Protein AF-A0A484D3X7-F1 (afdb_monomer)

Mean predicted aligned error: 14.54 Å

pLDDT: mean 70.45, std 20.79, range [29.48, 90.88]

InterPro domains:
  IPR001931 Small ribosomal subunit protein eS21 [PF01249] (37-115)
  IPR001931 Small ribosomal subunit protein eS21 [PTHR10442] (37-118)
  IPR018279 Small ribosomal subunit protein eS21, conserved site [PS00996] (47-55)
  IPR038579 Small ribosomal subunit protein eS21 superfamily [G3DSA:3.30.1230.20] (37-119)

Secondary structure (DSSP, 8-state):
--------------------TT-SSSTT--TT-----B-TT--B--S--PPBPTTT--B--TT-TT-EEEEEEEE-TTT--EEEEEEEEEE-HHHHHHTTHHHHHHHHHHHTTSS-TT-

Nearest PDB structures (foldseek):
  8btk-assembly1_Au  TM=9.862E-01  e=5.704E-14  Oryctolagus cuniculus
  6zoj-assembly1_V  TM=9.893E-01  e=1.314E-13  Homo sapiens
  8g5y-assembly1_SV  TM=9.841E-01  e=7.374E-14  Homo sapiens
  8q87-assembly1_Au  TM=9.868E-01  e=1.699E-13  Gallus gallus
  6w2s-assembly1_W  TM=9.850E-01  e=2.060E-13  Oryctolagus cuniculus

Organism: Perca flavescens (NCBI:txid8167)

Solvent-accessible surface area (backbone atoms only — not comparable to full-atom values): 8219 Å² total; per-residue (Å²): 137,87,87,83,78,90,76,84,88,84,78,92,79,91,79,91,82,92,81,75,99,81,76,90,79,76,87,77,70,66,98,78,71,78,87,70,61,58,50,101,85,68,48,79,76,65,94,69,85,71,56,55,15,72,74,76,65,45,75,48,56,98,82,48,81,64,38,48,76,47,73,47,74,42,58,40,92,86,77,67,42,78,66,88,46,64,52,76,44,35,45,42,32,69,44,55,74,72,62,52,45,58,62,42,49,53,53,50,34,46,78,68,61,76,42,75,87,86,114

Foldseek 3Di:
DDDDDDDDDDDDDDDDDDDDPDDPPPPDDPPDDDPFDADPVRDGPDPDDFDAAPQPRDGADPPQPLKDKDWAFDADPPPRDTPPDTDIGIHTNVCVVVVVPVVSVVVVCVVVVVDPPPD

Structure (mmCIF, N/CA/C/O backbone):
data_AF-A0A484D3X7-F1
#
_entry.id   AF-A0A484D3X7-F1
#
loop_
_atom_site.group_PDB
_atom_site.id
_atom_site.type_symbol
_atom_site.label_atom_id
_atom_site.label_alt_id
_atom_site.label_comp_id
_atom_site.label_asym_id
_atom_site.label_entity_id
_atom_site.label_seq_id
_atom_site.pdbx_PDB_ins_code
_atom_site.Cartn_x
_atom_site.Cartn_y
_atom_site.Cartn_z
_atom_site.occupancy
_atom_site.B_iso_or_equiv
_atom_site.auth_seq_id
_atom_site.auth_comp_id
_atom_site.auth_asym_id
_atom_site.auth_atom_id
_atom_site.pdbx_PDB_model_num
ATOM 1 N N . MET A 1 1 ? 18.517 13.540 21.561 1.00 34.97 1 MET A N 1
ATOM 2 C CA . MET A 1 1 ? 19.070 12.636 20.533 1.00 34.97 1 MET A CA 1
ATOM 3 C C . MET A 1 1 ? 17.996 11.575 20.368 1.00 34.97 1 MET A C 1
ATOM 5 O O . MET A 1 1 ? 17.868 10.761 21.259 1.00 34.97 1 MET A O 1
ATOM 9 N N . VAL A 1 2 ? 17.026 11.660 19.463 1.00 29.48 2 VAL A N 1
ATOM 10 C CA . VAL A 1 2 ? 16.920 12.231 18.108 1.00 29.48 2 VAL A CA 1
ATOM 11 C C . VAL A 1 2 ? 16.026 13.485 18.101 1.00 29.48 2 VAL A C 1
ATOM 13 O O . VAL A 1 2 ? 15.133 13.615 18.930 1.00 29.48 2 VAL A O 1
ATOM 16 N N . LYS A 1 3 ? 16.348 14.468 17.254 1.00 32.34 3 LYS A N 1
ATOM 17 C CA . LYS A 1 3 ? 15.712 15.794 17.191 1.00 32.34 3 LYS A CA 1
ATOM 18 C C . LYS A 1 3 ? 15.568 16.168 15.715 1.00 32.34 3 LYS A C 1
ATOM 20 O O . LYS A 1 3 ? 16.476 16.779 15.161 1.00 32.34 3 LYS A O 1
ATOM 25 N N . GLU A 1 4 ? 14.457 15.804 15.095 1.00 33.03 4 GLU A N 1
ATOM 26 C CA . GLU A 1 4 ? 14.119 16.163 13.708 1.00 33.03 4 GLU A CA 1
ATOM 27 C C . GLU A 1 4 ? 12.681 16.692 13.723 1.00 33.03 4 GLU A C 1
ATOM 29 O O . GLU A 1 4 ? 11.736 15.919 13.752 1.00 33.03 4 GLU A O 1
ATOM 34 N N . ARG A 1 5 ? 12.465 17.953 14.118 1.00 31.41 5 ARG A N 1
ATOM 35 C CA . ARG A 1 5 ? 12.526 19.184 13.304 1.00 31.41 5 ARG A CA 1
ATOM 36 C C . ARG A 1 5 ? 11.570 19.148 12.112 1.00 31.41 5 ARG A C 1
ATOM 38 O O . ARG A 1 5 ? 11.958 18.820 10.997 1.00 31.41 5 ARG A O 1
ATOM 45 N N . ASP A 1 6 ? 10.351 19.602 12.393 1.00 35.16 6 ASP A N 1
ATOM 46 C CA . ASP A 1 6 ? 9.475 20.284 11.448 1.00 35.16 6 ASP A CA 1
ATOM 47 C C . ASP A 1 6 ? 10.267 21.317 10.633 1.00 35.16 6 ASP A C 1
ATOM 49 O O . ASP A 1 6 ? 10.852 22.235 11.207 1.00 35.16 6 ASP A O 1
ATOM 53 N N . ILE A 1 7 ? 10.271 21.193 9.306 1.00 37.38 7 ILE A N 1
ATOM 54 C CA . ILE A 1 7 ? 10.498 22.314 8.386 1.00 37.38 7 ILE A CA 1
ATOM 55 C C . ILE A 1 7 ? 9.575 22.115 7.181 1.00 37.38 7 ILE A C 1
ATOM 57 O O . ILE A 1 7 ? 9.830 21.319 6.279 1.00 37.38 7 ILE A O 1
ATOM 61 N N . SER A 1 8 ? 8.490 22.880 7.173 1.00 36.66 8 SER A N 1
ATOM 62 C CA . SER A 1 8 ? 7.760 23.258 5.965 1.00 36.66 8 SER A CA 1
ATOM 63 C C . SER A 1 8 ? 8.588 24.311 5.216 1.00 36.66 8 SER A C 1
ATOM 65 O O . SER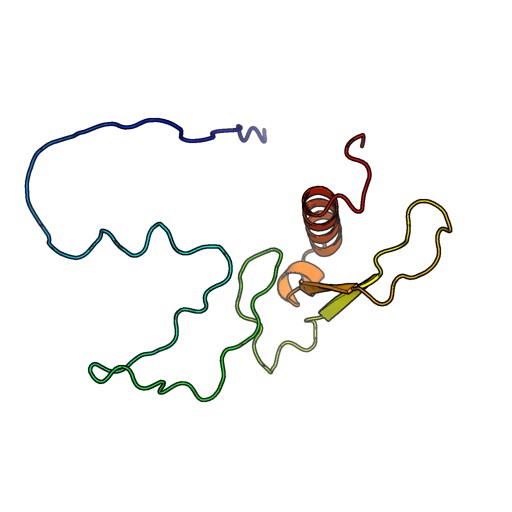 A 1 8 ? 8.954 25.307 5.843 1.00 36.66 8 SER A O 1
ATOM 67 N N . PRO A 1 9 ? 8.868 24.194 3.906 1.00 39.56 9 PRO A N 1
ATOM 68 C CA . PRO A 1 9 ? 9.484 25.287 3.168 1.00 39.56 9 PRO A CA 1
ATOM 69 C C . PRO A 1 9 ? 8.414 26.062 2.386 1.00 39.56 9 PRO A C 1
ATOM 71 O O . PRO A 1 9 ? 8.087 25.739 1.247 1.00 39.56 9 PRO A O 1
ATOM 74 N N . SER A 1 10 ? 7.874 27.113 3.004 1.00 40.97 10 SER A N 1
ATOM 75 C CA . SER A 1 10 ? 7.262 28.247 2.304 1.00 40.97 10 SER A CA 1
ATOM 76 C C . SER A 1 10 ? 8.289 29.380 2.270 1.00 40.97 10 SER A C 1
ATOM 78 O O . SER A 1 10 ? 8.545 30.004 3.298 1.00 40.97 10 SER A O 1
ATOM 80 N N . GLY A 1 11 ? 8.913 29.629 1.119 1.00 32.53 11 GLY A N 1
ATOM 81 C CA . GLY A 1 11 ? 9.914 30.688 0.994 1.00 32.53 11 GLY A CA 1
ATOM 82 C C . GLY A 1 11 ? 10.478 30.798 -0.416 1.00 32.53 11 GLY A C 1
ATOM 83 O O . GLY A 1 11 ? 11.367 30.048 -0.803 1.00 32.53 11 GLY A O 1
ATOM 84 N N . SER A 1 12 ? 9.944 31.745 -1.179 1.00 44.25 12 SER A N 1
ATOM 85 C CA . SER A 1 12 ? 10.472 32.223 -2.454 1.00 44.25 12 SER A CA 1
ATOM 86 C C . SER A 1 12 ? 11.800 32.957 -2.241 1.00 44.25 12 SER A C 1
ATOM 88 O O . SER A 1 12 ? 11.815 34.013 -1.611 1.00 44.25 12 SER A O 1
ATOM 90 N N . ALA A 1 13 ? 12.897 32.441 -2.795 1.00 32.88 13 ALA A N 1
ATOM 91 C CA . ALA A 1 13 ? 14.160 33.167 -2.900 1.00 32.88 13 ALA A CA 1
ATOM 92 C C . A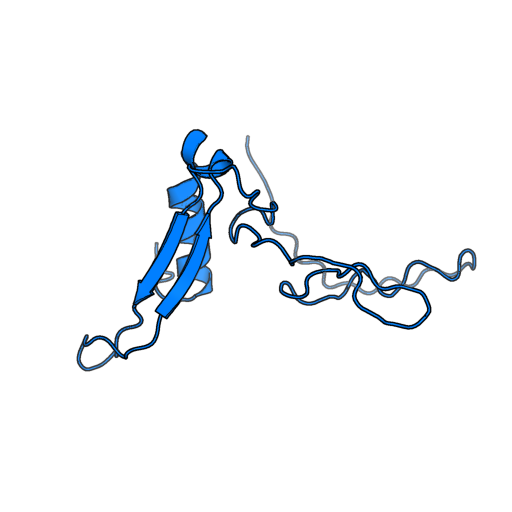LA A 1 13 ? 14.645 33.123 -4.353 1.00 32.88 13 ALA A C 1
ATOM 94 O O . ALA A 1 13 ? 15.072 32.093 -4.869 1.00 32.88 13 ALA A O 1
ATOM 95 N N . SER A 1 14 ? 14.518 34.266 -5.017 1.00 36.78 14 SER A N 1
ATOM 96 C CA . SER A 1 14 ? 15.072 34.571 -6.329 1.00 36.78 14 SER A CA 1
ATOM 97 C C . SER A 1 14 ? 16.589 34.754 -6.239 1.00 36.78 14 SER A C 1
ATOM 99 O O . SER A 1 14 ? 17.051 35.633 -5.512 1.00 36.78 14 SER A O 1
ATOM 101 N N . LEU A 1 15 ? 17.349 33.990 -7.023 1.00 33.97 15 LEU A N 1
ATOM 102 C CA . LEU A 1 15 ? 18.746 34.286 -7.349 1.00 33.97 15 LEU A CA 1
ATOM 103 C C . LEU A 1 15 ? 18.925 34.277 -8.877 1.00 33.97 15 LEU A C 1
ATOM 105 O O . LEU A 1 15 ? 18.392 33.381 -9.535 1.00 33.97 15 LEU A O 1
ATOM 109 N N . PRO A 1 16 ? 19.648 35.254 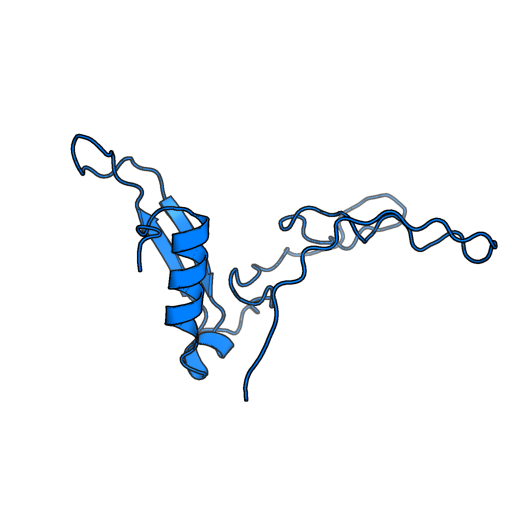-9.453 1.00 50.41 16 PRO A N 1
ATOM 110 C CA . PRO A 1 16 ? 19.935 35.302 -10.878 1.00 50.41 16 PRO A CA 1
ATOM 111 C C . PRO A 1 16 ? 21.264 34.589 -11.160 1.00 50.41 16 PRO A C 1
ATOM 113 O O . PRO A 1 16 ? 22.225 34.819 -10.444 1.00 50.41 16 PRO A O 1
ATOM 116 N N . PHE A 1 17 ? 21.316 33.706 -12.158 1.00 33.97 17 PHE A N 1
ATOM 117 C CA . PHE A 1 17 ? 22.353 33.598 -13.205 1.00 33.97 17 PHE A CA 1
ATOM 118 C C . PHE A 1 17 ? 22.124 32.303 -14.021 1.00 33.97 17 PHE A C 1
ATOM 120 O O . PHE A 1 17 ? 21.660 31.304 -13.469 1.00 33.97 17 PHE A O 1
ATOM 127 N N . PRO A 1 18 ? 22.381 32.314 -15.345 1.00 51.66 18 PRO A N 1
ATOM 128 C CA . PRO A 1 18 ? 21.821 31.349 -16.281 1.00 51.66 18 PRO A CA 1
ATOM 129 C C . PRO A 1 18 ? 22.822 30.241 -16.616 1.00 51.66 18 PRO A C 1
ATOM 131 O O . PRO A 1 18 ? 23.857 30.506 -17.214 1.00 51.66 18 PRO A O 1
ATOM 134 N N . VAL A 1 19 ? 22.494 28.990 -16.301 1.00 41.66 19 VAL A N 1
ATOM 135 C CA . VAL A 1 19 ? 23.117 27.807 -16.915 1.00 41.66 19 VAL A CA 1
ATOM 136 C C . VAL A 1 19 ? 22.190 26.605 -16.747 1.00 41.66 19 VAL A C 1
ATOM 138 O O . VAL A 1 19 ? 21.831 26.242 -15.632 1.00 41.66 19 VAL A O 1
ATOM 141 N N . GLY A 1 20 ? 21.827 25.976 -17.867 1.00 34.12 20 GLY A N 1
ATOM 142 C CA . GLY A 1 20 ? 21.194 24.656 -17.887 1.00 34.12 20 GLY A CA 1
ATOM 143 C C . GLY A 1 20 ? 19.676 24.673 -18.038 1.00 34.12 20 GLY A C 1
ATOM 144 O O . GLY A 1 20 ? 18.926 24.466 -17.088 1.00 34.12 20 GLY A O 1
ATOM 145 N N . HIS A 1 21 ? 19.223 24.847 -19.276 1.00 37.59 21 HIS A N 1
ATOM 146 C CA . HIS A 1 21 ? 17.885 24.468 -19.721 1.00 37.59 21 HIS A CA 1
ATOM 147 C C . HIS A 1 21 ? 17.741 22.938 -19.582 1.00 37.59 21 HIS A C 1
ATOM 149 O O . HIS A 1 21 ? 18.020 22.245 -20.547 1.00 37.59 21 HIS A O 1
ATOM 155 N N . LEU A 1 22 ? 17.428 22.395 -18.391 1.00 42.44 22 LEU A N 1
ATOM 156 C CA . LEU A 1 22 ? 16.960 20.995 -18.240 1.00 42.44 22 LEU A CA 1
ATOM 157 C C . LEU A 1 22 ? 16.448 20.532 -16.858 1.00 42.44 22 LEU A C 1
ATOM 159 O O . LEU A 1 22 ? 16.132 19.355 -16.726 1.00 42.44 22 LEU A O 1
ATOM 163 N N . SER A 1 23 ? 16.276 21.383 -15.838 1.00 36.16 23 SER A N 1
ATOM 164 C CA . SER A 1 23 ? 15.998 20.855 -14.477 1.00 36.16 23 SER A CA 1
ATOM 165 C C . SER A 1 23 ? 14.717 21.342 -13.792 1.00 36.16 23 SER A C 1
ATOM 167 O O . SER A 1 23 ? 14.536 21.097 -12.604 1.00 36.16 23 SER A O 1
ATOM 169 N N . HIS A 1 24 ? 13.798 22.003 -14.501 1.00 32.81 24 HIS A N 1
ATOM 170 C CA . HIS A 1 24 ? 12.617 22.635 -13.887 1.00 32.81 24 HIS A CA 1
ATOM 171 C C . HIS A 1 24 ? 11.272 22.047 -14.350 1.00 32.81 24 HIS A C 1
ATOM 173 O O . HIS A 1 24 ? 10.326 22.782 -14.605 1.00 32.81 24 HIS A O 1
ATOM 179 N N . THR A 1 25 ? 11.144 20.715 -14.398 1.00 37.28 25 THR A N 1
ATOM 180 C CA . THR A 1 25 ? 9.806 20.076 -14.483 1.00 37.28 25 THR A CA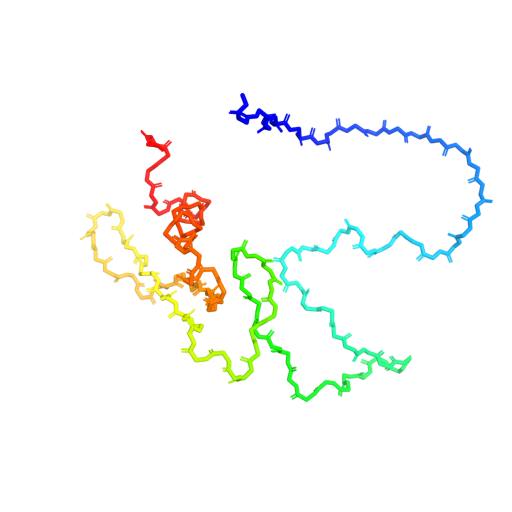 1
ATOM 181 C C . THR A 1 25 ? 9.689 18.723 -13.769 1.00 37.28 25 THR A C 1
ATOM 183 O O . THR A 1 25 ? 8.669 18.049 -13.896 1.00 37.28 25 THR A O 1
ATOM 186 N N . ILE A 1 26 ? 10.692 18.311 -12.980 1.00 43.84 26 ILE A N 1
ATOM 187 C CA . ILE A 1 26 ? 10.656 17.036 -12.226 1.00 43.84 26 ILE A CA 1
ATOM 188 C C . ILE A 1 26 ? 10.360 17.250 -10.725 1.00 43.84 26 ILE A C 1
ATOM 190 O O . ILE A 1 26 ? 10.029 16.303 -10.021 1.00 43.84 26 ILE A O 1
ATOM 194 N N . CYS A 1 27 ? 10.358 18.491 -10.224 1.00 38.94 27 CYS A N 1
ATOM 195 C CA . CYS A 1 27 ? 10.138 18.773 -8.795 1.00 38.94 27 CYS A CA 1
ATOM 196 C C . CYS A 1 27 ? 8.681 19.054 -8.383 1.00 38.94 27 CYS A C 1
ATOM 198 O O . CYS A 1 27 ? 8.458 19.457 -7.247 1.00 38.94 27 CYS A O 1
ATOM 200 N N . ASN A 1 28 ? 7.681 18.833 -9.247 1.00 41.50 28 ASN A N 1
ATOM 201 C CA . ASN A 1 28 ? 6.278 19.031 -8.851 1.00 41.50 28 ASN A CA 1
ATOM 202 C C . ASN A 1 28 ? 5.306 17.970 -9.396 1.00 41.50 28 ASN A C 1
ATOM 204 O O . ASN A 1 28 ? 4.166 18.284 -9.733 1.00 41.50 28 ASN A O 1
ATOM 208 N N . ARG A 1 29 ? 5.735 16.703 -9.516 1.00 40.59 29 ARG A N 1
ATOM 209 C CA . ARG A 1 29 ? 4.778 15.623 -9.809 1.00 40.59 29 ARG A CA 1
ATOM 210 C C . ARG A 1 29 ? 4.038 15.228 -8.525 1.00 40.59 29 ARG A C 1
ATOM 212 O O . ARG A 1 29 ? 4.697 14.891 -7.539 1.00 40.59 29 ARG A O 1
ATOM 219 N N . PRO A 1 30 ? 2.691 15.228 -8.515 1.00 45.66 30 PRO A N 1
ATOM 220 C CA . PRO A 1 30 ? 1.923 14.734 -7.379 1.00 45.66 30 PRO A CA 1
ATOM 221 C C . PRO A 1 30 ? 2.350 13.297 -7.053 1.00 45.66 30 PRO A C 1
ATOM 223 O O . PRO A 1 30 ? 2.612 12.496 -7.959 1.00 45.66 30 PRO A O 1
ATOM 226 N N . ARG A 1 31 ? 2.438 12.979 -5.752 1.00 43.56 31 ARG A N 1
ATOM 227 C CA . ARG A 1 31 ? 2.736 11.641 -5.210 1.00 43.56 31 ARG A CA 1
ATOM 228 C C . ARG A 1 31 ? 1.718 10.633 -5.766 1.00 43.56 31 ARG A C 1
ATOM 230 O O . ARG A 1 31 ? 0.679 10.410 -5.166 1.00 43.56 31 ARG A O 1
ATOM 237 N N . GLY A 1 32 ? 1.979 10.072 -6.945 1.00 50.81 32 GLY A N 1
ATOM 238 C CA . GLY A 1 32 ? 0.984 9.251 -7.639 1.00 50.81 32 GLY A CA 1
ATOM 239 C C . GLY A 1 32 ? 1.300 8.929 -9.094 1.00 50.81 32 GLY A C 1
ATOM 240 O O . GLY A 1 32 ? 0.905 7.867 -9.557 1.00 50.81 32 GLY A O 1
ATOM 241 N N . GLN A 1 33 ? 2.078 9.751 -9.804 1.00 48.97 33 GLN A N 1
ATOM 242 C CA . GLN A 1 33 ? 2.426 9.420 -11.190 1.00 48.97 33 GLN A CA 1
ATOM 243 C C . GLN A 1 33 ? 3.660 8.506 -11.245 1.00 48.97 33 GLN A C 1
ATOM 245 O O . GLN A 1 33 ? 4.728 8.885 -10.751 1.00 48.97 33 GLN A O 1
ATOM 250 N N . PRO A 1 34 ? 3.550 7.271 -11.769 1.00 56.56 34 PRO A N 1
ATOM 251 C CA . PRO A 1 34 ? 4.733 6.521 -12.166 1.00 56.56 34 PRO A CA 1
ATOM 252 C C . PRO A 1 34 ? 5.441 7.299 -13.281 1.00 56.56 34 PRO A C 1
ATOM 254 O O . PRO A 1 34 ? 4.792 7.847 -14.164 1.00 56.56 34 PRO A O 1
ATOM 257 N N . VAL A 1 35 ? 6.765 7.413 -13.208 1.00 58.81 35 VAL A N 1
ATOM 258 C CA . VAL A 1 35 ? 7.559 7.811 -14.373 1.00 58.81 35 VAL A CA 1
ATOM 259 C C . VAL A 1 35 ? 7.599 6.592 -15.286 1.00 58.81 35 VAL A C 1
ATOM 261 O O . VAL A 1 35 ? 8.197 5.580 -14.941 1.00 58.81 35 VAL A O 1
ATOM 264 N N . ASN A 1 36 ? 6.844 6.648 -16.373 1.00 65.12 36 ASN A N 1
ATOM 265 C CA . ASN A 1 36 ? 6.803 5.618 -17.400 1.00 65.12 36 ASN A CA 1
ATOM 266 C C . ASN A 1 36 ? 7.984 5.861 -18.343 1.00 65.12 36 ASN A C 1
ATOM 268 O O . ASN A 1 36 ? 8.264 7.017 -18.674 1.00 65.12 36 ASN A O 1
ATOM 272 N N . MET A 1 37 ? 8.667 4.807 -18.779 1.00 74.62 37 MET A N 1
ATOM 273 C CA . MET A 1 37 ? 9.664 4.931 -19.835 1.00 74.62 37 MET A CA 1
ATOM 274 C C . MET A 1 37 ? 8.931 5.272 -21.138 1.00 74.62 37 MET A C 1
ATOM 276 O O . MET A 1 37 ? 8.203 4.447 -21.693 1.00 74.62 37 MET A O 1
ATOM 280 N N . GLN A 1 38 ? 9.072 6.522 -21.576 1.00 73.56 38 GLN A N 1
ATOM 281 C CA . GLN A 1 38 ? 8.501 7.035 -22.819 1.00 73.56 38 GLN A CA 1
ATOM 282 C C . GLN A 1 38 ? 9.626 7.194 -23.840 1.00 73.56 38 GLN A C 1
ATOM 284 O O . GLN A 1 38 ? 10.696 7.701 -23.497 1.00 73.56 38 GLN A O 1
ATOM 289 N N . ASN A 1 39 ? 9.398 6.738 -25.071 1.00 80.50 39 ASN A N 1
ATOM 290 C CA . ASN A 1 39 ? 10.287 7.051 -26.189 1.00 80.50 39 ASN A CA 1
ATOM 291 C C . ASN A 1 39 ? 10.039 8.494 -26.684 1.00 80.50 39 ASN A C 1
ATOM 293 O O . ASN A 1 39 ? 9.076 9.144 -26.273 1.00 80.50 39 ASN A O 1
ATOM 297 N N . ASP A 1 40 ? 10.882 8.997 -27.588 1.00 79.50 40 ASP A N 1
ATOM 298 C CA . ASP A 1 40 ? 10.733 10.351 -28.153 1.00 79.50 40 ASP A CA 1
ATOM 299 C C . ASP A 1 40 ? 9.428 10.534 -28.962 1.00 79.50 40 ASP A C 1
ATOM 301 O O . ASP A 1 40 ? 8.990 11.659 -29.196 1.00 79.50 40 ASP A O 1
ATOM 305 N N . ALA A 1 41 ? 8.777 9.430 -29.353 1.00 76.88 41 ALA A N 1
ATOM 306 C CA . ALA A 1 41 ? 7.463 9.399 -29.999 1.00 76.88 41 ALA A CA 1
ATOM 307 C C . ALA A 1 41 ? 6.283 9.349 -28.999 1.00 76.88 41 ALA A C 1
ATOM 309 O O . ALA A 1 41 ? 5.124 9.338 -29.411 1.00 76.88 41 ALA A O 1
ATOM 310 N N . GLY A 1 42 ? 6.555 9.344 -27.688 1.00 72.06 42 GLY A N 1
ATOM 311 C CA . GLY A 1 42 ? 5.547 9.326 -26.626 1.00 72.06 42 GLY A CA 1
ATOM 312 C C . GLY A 1 42 ? 4.871 7.971 -26.391 1.00 72.06 42 GLY A C 1
ATOM 313 O O . GLY A 1 42 ? 3.896 7.899 -25.642 1.00 72.06 42 GLY A O 1
ATOM 314 N N . GLU A 1 43 ? 5.371 6.895 -26.996 1.00 74.38 43 GLU A N 1
ATOM 315 C CA . GLU A 1 43 ? 4.859 5.541 -26.806 1.00 74.38 43 GLU A CA 1
ATOM 316 C C . GLU A 1 43 ? 5.432 4.906 -25.530 1.00 74.38 43 GLU A C 1
ATOM 318 O O . GLU A 1 43 ? 6.597 5.100 -25.162 1.00 74.38 43 GLU A O 1
ATOM 323 N N . PHE A 1 44 ? 4.589 4.133 -24.843 1.00 72.06 44 PHE A N 1
ATOM 324 C CA . PHE A 1 44 ? 4.949 3.413 -23.625 1.00 72.06 44 PHE A CA 1
ATOM 325 C C . PHE A 1 44 ? 5.676 2.113 -23.975 1.00 72.06 44 PHE A C 1
ATOM 327 O O . PHE A 1 44 ? 5.088 1.222 -24.585 1.00 72.06 44 PHE A O 1
ATOM 334 N N . VAL A 1 45 ? 6.936 1.987 -23.549 1.00 76.12 45 VAL A N 1
ATOM 335 C CA . VAL A 1 45 ? 7.779 0.803 -23.823 1.00 76.12 45 VAL A CA 1
ATOM 336 C C . VAL A 1 45 ? 7.800 -0.180 -22.631 1.00 76.12 45 VAL A C 1
ATOM 338 O O . VAL A 1 45 ? 8.434 -1.232 -22.682 1.00 76.12 45 VAL A O 1
ATOM 341 N N . ASP A 1 46 ? 7.077 0.123 -21.546 1.00 78.56 46 ASP A N 1
ATOM 342 C CA . ASP A 1 46 ? 7.051 -0.694 -20.326 1.00 78.56 46 ASP A CA 1
ATOM 343 C C . ASP A 1 46 ? 6.079 -1.887 -20.420 1.00 78.56 46 ASP A C 1
ATOM 345 O O . ASP A 1 46 ? 4.903 -1.730 -20.744 1.00 78.56 46 ASP A O 1
ATOM 349 N N . LEU A 1 47 ? 6.546 -3.080 -20.025 1.00 80.25 47 LEU A N 1
ATOM 350 C CA . LEU A 1 47 ? 5.721 -4.299 -19.935 1.00 80.25 47 LEU A CA 1
ATOM 351 C C . LEU A 1 47 ? 4.648 -4.214 -18.834 1.00 80.25 47 LEU A C 1
ATOM 353 O O . LEU A 1 47 ? 3.547 -4.735 -18.991 1.00 80.25 47 LEU A O 1
ATOM 357 N N . TYR A 1 48 ? 4.975 -3.600 -17.696 1.00 77.75 48 TYR A N 1
ATOM 358 C CA . TYR A 1 48 ? 4.035 -3.274 -16.624 1.00 77.75 48 TYR A CA 1
ATOM 359 C C . TYR A 1 48 ? 4.650 -2.225 -15.700 1.00 77.75 48 TYR A C 1
ATOM 361 O O . TYR A 1 48 ? 5.865 -2.178 -15.508 1.00 77.75 48 TYR A O 1
ATOM 369 N N . VAL A 1 49 ? 3.798 -1.424 -15.063 1.00 79.06 49 VAL A N 1
ATOM 370 C CA . VAL A 1 49 ? 4.231 -0.508 -14.008 1.00 79.06 49 VAL A CA 1
ATOM 371 C C . VAL A 1 49 ? 4.100 -1.220 -12.658 1.00 79.06 49 VAL A C 1
ATOM 373 O O . VAL A 1 49 ? 2.984 -1.554 -12.247 1.00 79.06 49 VAL A O 1
ATOM 376 N N . PRO A 1 50 ? 5.206 -1.472 -11.939 1.00 82.56 50 PRO A N 1
ATOM 377 C CA . PRO A 1 50 ? 5.156 -2.166 -10.662 1.00 82.56 50 PRO A CA 1
ATOM 378 C C . PRO A 1 50 ? 4.508 -1.305 -9.569 1.00 82.56 50 PRO A C 1
ATOM 380 O O . PRO A 1 50 ? 4.581 -0.073 -9.570 1.00 82.56 50 PRO A O 1
ATOM 383 N N . ARG A 1 51 ? 3.901 -1.970 -8.578 1.00 82.19 51 ARG A N 1
ATOM 384 C CA . ARG A 1 51 ? 3.303 -1.302 -7.413 1.00 82.19 51 ARG A CA 1
ATOM 385 C C . ARG A 1 51 ? 4.392 -0.655 -6.555 1.00 82.19 51 ARG A C 1
ATOM 387 O O . ARG A 1 51 ? 5.452 -1.238 -6.329 1.00 82.19 51 ARG A O 1
ATOM 394 N N . LYS A 1 52 ? 4.108 0.537 -6.032 1.00 87.00 52 LYS A N 1
ATOM 395 C CA . LYS A 1 52 ? 4.976 1.245 -5.083 1.00 87.00 52 LYS A CA 1
ATOM 396 C C . LYS A 1 52 ? 4.455 1.045 -3.663 1.00 87.00 52 LYS A C 1
ATOM 398 O O . LYS A 1 52 ? 3.251 1.081 -3.436 1.00 87.00 52 LYS A O 1
ATOM 403 N N . CYS A 1 53 ? 5.366 0.843 -2.719 1.00 85.69 53 CYS A N 1
ATOM 404 C CA . CYS A 1 53 ? 5.051 0.813 -1.296 1.00 85.69 53 CYS A CA 1
ATOM 405 C C . CYS A 1 53 ? 4.553 2.193 -0.839 1.00 85.69 53 CYS A C 1
ATOM 407 O O . CYS A 1 53 ? 5.230 3.189 -1.084 1.00 85.69 53 CYS A O 1
ATOM 409 N N . SER A 1 54 ? 3.415 2.251 -0.148 1.00 84.19 54 SER A N 1
ATOM 410 C CA . SER A 1 54 ? 2.813 3.488 0.371 1.00 84.19 54 SER A CA 1
ATOM 411 C C . SER A 1 54 ? 3.646 4.133 1.485 1.00 84.19 54 SER A C 1
ATOM 413 O O . SER A 1 54 ? 3.569 5.339 1.692 1.00 84.19 54 SER A O 1
ATOM 415 N N . ALA A 1 55 ? 4.455 3.342 2.197 1.00 83.62 55 ALA A N 1
ATOM 416 C CA . ALA A 1 55 ? 5.264 3.820 3.317 1.00 83.62 55 ALA A CA 1
ATOM 417 C C . ALA A 1 55 ? 6.612 4.414 2.880 1.00 83.62 55 ALA A C 1
ATOM 419 O O . ALA A 1 55 ? 7.024 5.460 3.371 1.00 83.62 55 ALA A O 1
ATOM 420 N N . SER A 1 56 ? 7.301 3.728 1.962 1.00 81.94 56 SER A N 1
ATOM 421 C CA . SER A 1 56 ? 8.703 4.005 1.604 1.00 81.94 56 SER A CA 1
ATOM 422 C C . SER A 1 56 ? 8.889 4.386 0.130 1.00 81.94 56 SER A C 1
ATOM 424 O O . SER A 1 56 ? 10.008 4.661 -0.294 1.00 81.94 56 SER A O 1
ATOM 426 N N . ASN A 1 57 ? 7.827 4.353 -0.680 1.00 83.75 57 ASN A N 1
ATOM 427 C CA . ASN A 1 57 ? 7.857 4.574 -2.132 1.00 83.75 57 ASN A CA 1
ATOM 428 C C . ASN A 1 57 ? 8.796 3.627 -2.901 1.00 83.75 57 ASN A C 1
ATOM 430 O O . ASN A 1 57 ? 9.070 3.831 -4.083 1.00 83.75 57 ASN A O 1
ATOM 434 N N . ARG A 1 58 ? 9.251 2.550 -2.254 1.00 83.38 58 ARG A N 1
ATOM 435 C CA . ARG A 1 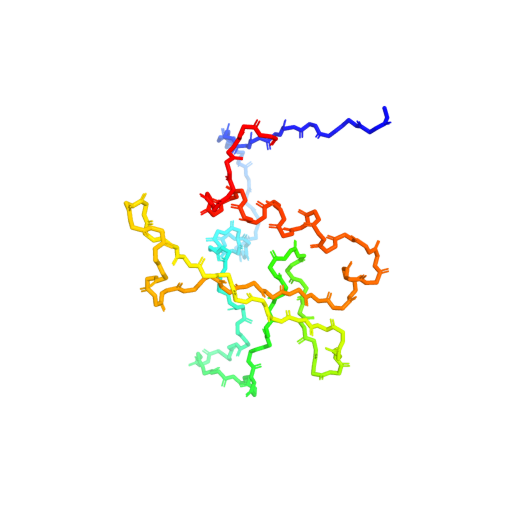58 ? 10.047 1.488 -2.864 1.00 83.38 58 ARG A CA 1
ATOM 436 C C . ARG A 1 58 ? 9.191 0.665 -3.824 1.00 83.38 58 ARG A C 1
ATOM 438 O O . ARG A 1 58 ? 8.050 0.328 -3.504 1.00 83.38 58 ARG A O 1
ATOM 445 N N . ILE A 1 59 ? 9.762 0.306 -4.968 1.00 86.62 59 ILE A N 1
ATOM 446 C CA . ILE A 1 59 ? 9.133 -0.590 -5.940 1.00 86.62 59 ILE A CA 1
ATOM 447 C C . ILE A 1 59 ? 9.009 -1.997 -5.340 1.00 86.62 59 ILE A C 1
ATOM 449 O O . ILE A 1 59 ? 9.982 -2.544 -4.818 1.00 86.62 59 ILE A O 1
ATOM 453 N N . ILE A 1 60 ? 7.813 -2.580 -5.419 1.00 86.94 60 ILE A N 1
ATOM 454 C CA . ILE A 1 60 ? 7.546 -3.963 -5.022 1.00 86.94 60 ILE A CA 1
ATOM 455 C C . ILE A 1 60 ? 7.833 -4.856 -6.228 1.00 86.94 60 ILE A C 1
ATOM 457 O O . ILE A 1 60 ? 7.122 -4.810 -7.232 1.00 86.94 60 ILE A O 1
ATOM 461 N N . GLY A 1 61 ? 8.900 -5.648 -6.133 1.00 84.31 61 GLY A N 1
ATOM 462 C CA . GLY A 1 61 ? 9.262 -6.615 -7.166 1.00 84.31 61 GLY A CA 1
ATOM 463 C C . GLY A 1 61 ? 8.380 -7.864 -7.128 1.00 84.31 61 GLY A C 1
ATOM 464 O O . GLY A 1 61 ? 7.840 -8.225 -6.085 1.00 84.31 61 GLY A O 1
ATOM 465 N N . ALA A 1 62 ? 8.292 -8.578 -8.253 1.00 85.25 62 ALA A N 1
ATOM 466 C CA . ALA A 1 62 ? 7.480 -9.795 -8.380 1.00 85.25 62 ALA A CA 1
ATOM 467 C C . ALA A 1 62 ? 7.880 -10.932 -7.411 1.00 85.25 62 ALA A C 1
ATOM 469 O O . ALA A 1 62 ? 7.050 -11.769 -7.072 1.00 85.25 62 ALA A O 1
ATOM 470 N N . LYS A 1 63 ? 9.137 -10.956 -6.943 1.00 87.44 63 LYS A N 1
ATOM 471 C CA . LYS A 1 63 ? 9.664 -11.970 -6.009 1.00 87.44 63 LYS A CA 1
ATOM 472 C C . LYS A 1 63 ? 9.502 -11.592 -4.526 1.00 87.44 63 LYS A C 1
ATOM 474 O O . LYS A 1 63 ? 9.918 -12.345 -3.648 1.00 87.44 63 LYS A O 1
ATOM 479 N N . ASP A 1 64 ? 8.925 -10.430 -4.214 1.00 84.75 64 ASP A N 1
ATOM 480 C CA . ASP A 1 64 ? 8.693 -10.018 -2.825 1.00 84.75 64 ASP A CA 1
ATOM 481 C C . ASP A 1 64 ? 7.408 -10.650 -2.266 1.00 84.75 64 ASP A C 1
ATOM 483 O O . ASP A 1 64 ? 6.354 -10.016 -2.190 1.00 84.75 64 ASP A O 1
ATOM 487 N N . HIS A 1 65 ? 7.507 -11.914 -1.847 1.00 86.25 65 HIS A N 1
ATOM 488 C CA . HIS A 1 65 ? 6.407 -12.654 -1.211 1.00 86.25 65 HIS A CA 1
ATOM 489 C C . HIS A 1 65 ? 6.048 -12.135 0.187 1.00 86.25 65 HIS A C 1
ATOM 491 O O . HIS A 1 65 ? 5.000 -12.480 0.726 1.00 86.25 65 HIS A O 1
ATOM 497 N N . ALA A 1 66 ? 6.914 -11.315 0.786 1.00 87.75 66 ALA A N 1
ATOM 498 C CA . ALA A 1 66 ? 6.624 -10.663 2.052 1.00 87.75 66 ALA A CA 1
ATOM 499 C C . ALA A 1 66 ? 5.840 -9.356 1.854 1.00 87.75 66 ALA A C 1
ATOM 501 O O . ALA A 1 66 ? 5.341 -8.812 2.838 1.00 87.75 66 ALA A O 1
ATOM 502 N N . SER A 1 67 ? 5.684 -8.849 0.628 1.00 87.75 67 SER A N 1
ATOM 503 C CA . SER A 1 67 ? 4.812 -7.700 0.378 1.00 87.75 67 SER A CA 1
ATOM 504 C C . SER A 1 67 ? 3.342 -8.044 0.630 1.00 87.75 67 SER A C 1
ATOM 506 O O . SER A 1 67 ? 2.883 -9.149 0.349 1.00 87.75 67 SER A O 1
ATOM 508 N N . VAL A 1 68 ? 2.597 -7.089 1.183 1.00 89.50 68 VAL A N 1
ATOM 509 C CA . VAL A 1 68 ? 1.158 -7.227 1.443 1.00 89.50 68 VAL A CA 1
ATOM 510 C C . VAL A 1 68 ? 0.412 -6.037 0.889 1.00 89.50 68 VAL A C 1
ATOM 512 O O . VAL A 1 68 ? 0.917 -4.913 0.848 1.00 89.50 68 VAL A O 1
ATOM 515 N N . GLN A 1 69 ? -0.817 -6.310 0.479 1.00 90.31 69 GLN A N 1
ATOM 516 C CA . GLN A 1 69 ? -1.796 -5.297 0.154 1.00 90.31 69 GLN A CA 1
ATOM 517 C C . GLN A 1 69 ? -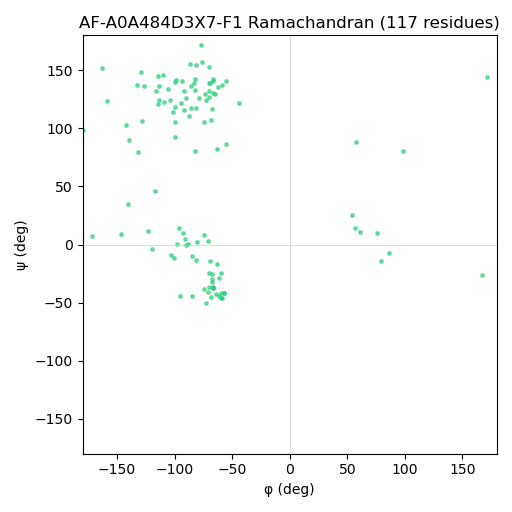2.919 -5.405 1.175 1.00 90.31 69 GLN A C 1
ATOM 519 O O . GLN A 1 69 ? -3.520 -6.467 1.323 1.00 90.31 69 GLN A O 1
ATOM 524 N N . ILE A 1 70 ? -3.156 -4.318 1.896 1.00 89.81 70 ILE A N 1
ATOM 525 C CA . ILE A 1 70 ? -4.139 -4.253 2.969 1.00 89.81 70 ILE A CA 1
ATOM 526 C C . ILE A 1 70 ? -5.239 -3.306 2.518 1.00 89.81 70 ILE A C 1
ATOM 528 O O . ILE A 1 70 ? -4.968 -2.156 2.176 1.00 89.81 70 ILE A O 1
ATOM 532 N N . ASN A 1 71 ? -6.473 -3.798 2.535 1.00 90.88 71 ASN A N 1
ATOM 533 C CA . ASN A 1 71 ? -7.653 -3.001 2.241 1.00 90.88 71 ASN A CA 1
ATOM 534 C C . ASN A 1 71 ? -8.320 -2.644 3.569 1.00 90.88 71 ASN A C 1
ATOM 536 O O . ASN A 1 71 ? -8.807 -3.527 4.274 1.00 90.88 71 ASN A O 1
ATOM 540 N N . ILE A 1 72 ? -8.328 -1.360 3.913 1.00 87.12 72 ILE A N 1
ATOM 541 C CA . ILE A 1 72 ? -9.030 -0.838 5.082 1.00 87.12 72 ILE A CA 1
ATOM 542 C C . ILE A 1 72 ? -10.403 -0.357 4.636 1.00 87.12 72 ILE A C 1
ATOM 544 O O . ILE A 1 72 ? -10.527 0.486 3.750 1.00 87.12 72 ILE A O 1
ATOM 548 N N . ALA A 1 73 ? -11.431 -0.926 5.246 1.00 87.44 73 ALA A N 1
ATOM 549 C CA . ALA A 1 73 ? -12.820 -0.578 5.015 1.00 87.44 73 ALA A CA 1
ATOM 550 C C . ALA A 1 73 ? -13.156 0.810 5.575 1.00 87.44 73 ALA A C 1
ATOM 552 O O . ALA A 1 73 ? -12.853 1.102 6.732 1.00 87.44 73 ALA A O 1
ATOM 553 N N . GLU A 1 74 ? -13.826 1.640 4.776 1.00 84.88 74 GLU A N 1
ATOM 554 C CA . GLU A 1 74 ? -14.446 2.867 5.269 1.00 84.88 74 GLU A CA 1
ATOM 555 C C . GLU A 1 74 ? -15.848 2.566 5.815 1.00 84.88 74 GLU A C 1
ATOM 557 O O . GLU A 1 74 ? -16.631 1.815 5.218 1.00 84.88 74 GLU A O 1
ATOM 562 N N . VAL A 1 75 ? -16.155 3.153 6.970 1.00 85.44 75 VAL A N 1
ATOM 563 C CA . VAL A 1 75 ? -17.429 2.978 7.672 1.00 85.44 75 VAL A CA 1
ATOM 564 C C . VAL A 1 75 ? -18.209 4.283 7.712 1.00 85.44 75 VAL A C 1
ATOM 566 O O . VAL A 1 75 ? -17.633 5.367 7.827 1.00 85.44 75 VAL A O 1
ATOM 569 N N . ASP A 1 76 ? -19.534 4.180 7.628 1.00 82.50 76 ASP A N 1
ATOM 570 C CA . ASP A 1 76 ? -20.418 5.325 7.819 1.00 82.50 76 ASP A CA 1
ATOM 571 C C . ASP A 1 76 ? -20.409 5.784 9.282 1.00 82.50 76 ASP A C 1
ATOM 573 O O . ASP A 1 76 ? -20.447 4.980 10.215 1.00 82.50 76 ASP A O 1
ATOM 577 N N . LYS A 1 77 ? -20.392 7.104 9.479 1.00 78.75 77 LYS A N 1
ATOM 578 C CA . LYS A 1 77 ? -20.268 7.745 10.794 1.00 78.75 77 LYS A CA 1
ATOM 579 C C . LYS A 1 77 ? -21.513 7.565 11.660 1.00 78.75 77 LYS A C 1
ATOM 581 O O . LYS A 1 77 ? -21.410 7.657 12.878 1.00 78.75 77 LYS A O 1
ATOM 586 N N . VAL A 1 78 ? -22.676 7.345 11.046 1.00 79.75 78 VAL A N 1
ATOM 587 C CA . VAL A 1 78 ? -23.960 7.264 11.759 1.00 79.75 78 VAL A CA 1
ATOM 588 C C . VAL A 1 78 ? -24.322 5.819 12.074 1.00 79.75 78 VAL A C 1
ATOM 590 O O . VAL A 1 78 ? -24.745 5.511 13.185 1.00 79.75 78 VAL A O 1
ATOM 593 N N . THR A 1 79 ? -24.155 4.921 11.104 1.00 79.00 79 THR A N 1
ATOM 594 C CA . THR A 1 79 ? -24.584 3.523 11.245 1.00 79.00 79 THR A CA 1
ATOM 595 C C . THR A 1 79 ? -23.453 2.557 11.588 1.00 79.00 79 THR A C 1
ATOM 597 O O . THR A 1 79 ? -23.733 1.405 11.917 1.00 79.00 79 THR A O 1
ATOM 600 N N . GLY A 1 80 ? -22.186 2.990 11.500 1.00 79.81 80 GLY A N 1
ATOM 601 C CA . GLY A 1 80 ? -21.009 2.140 11.720 1.00 79.81 80 GLY A CA 1
ATOM 602 C C . GLY A 1 80 ? -20.909 0.972 10.736 1.00 79.81 80 GLY A C 1
ATOM 603 O O . GLY A 1 80 ? -20.127 0.045 10.945 1.00 79.81 80 GLY A O 1
ATOM 604 N N . ARG A 1 81 ? -21.737 0.977 9.684 1.00 83.06 81 ARG A N 1
ATOM 605 C CA . ARG A 1 81 ? -21.787 -0.076 8.677 1.00 83.06 81 ARG A CA 1
ATOM 606 C C . ARG A 1 81 ? -20.761 0.182 7.591 1.00 83.06 81 ARG A C 1
ATOM 608 O O . ARG A 1 81 ? -20.335 1.308 7.346 1.00 83.06 81 ARG A O 1
ATOM 615 N N . PHE A 1 82 ? -20.368 -0.909 6.953 1.00 83.56 82 PHE A N 1
ATOM 616 C CA . PHE A 1 82 ? -19.416 -0.884 5.866 1.00 83.56 82 PHE A CA 1
ATOM 617 C C . PHE A 1 82 ? -20.020 -0.236 4.608 1.00 83.56 82 PHE A C 1
ATOM 619 O O . PHE A 1 82 ? -21.073 -0.669 4.141 1.00 83.56 82 PHE A O 1
ATOM 626 N N . ASN A 1 83 ? -19.333 0.764 4.045 1.00 79.44 83 ASN A N 1
ATOM 627 C CA . ASN A 1 83 ? -19.838 1.589 2.935 1.00 79.44 83 ASN A CA 1
ATOM 628 C C . ASN A 1 83 ? -19.494 1.063 1.534 1.00 79.44 83 ASN A C 1
ATOM 630 O O . ASN A 1 83 ? -19.736 1.747 0.541 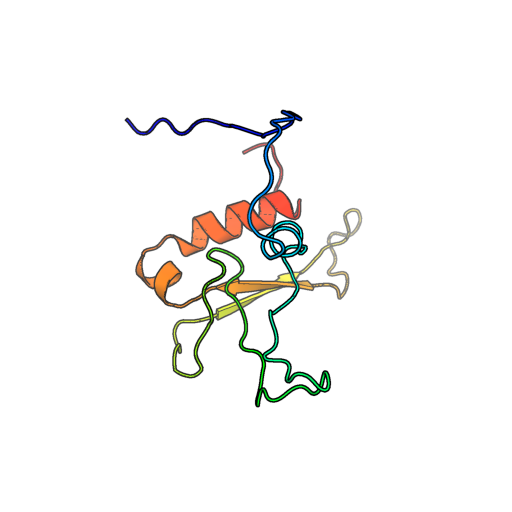1.00 79.44 83 ASN A O 1
ATOM 634 N N . GLY A 1 84 ? -18.878 -0.116 1.421 1.00 82.44 84 GLY A N 1
ATOM 635 C CA . GLY A 1 84 ? -18.426 -0.645 0.128 1.00 82.44 84 GLY A CA 1
ATOM 636 C C . GLY A 1 84 ? -17.107 -0.046 -0.370 1.00 82.44 84 GLY A C 1
ATOM 637 O O . GLY A 1 84 ? -16.496 -0.608 -1.275 1.00 82.44 84 GLY A O 1
ATOM 638 N N . GLN A 1 85 ? -16.647 1.060 0.224 1.00 85.81 85 GLN A N 1
ATOM 639 C CA . GLN A 1 85 ? -15.405 1.742 -0.137 1.00 85.81 85 GLN A CA 1
ATOM 640 C C . GLN A 1 85 ? -14.239 1.271 0.732 1.00 85.81 85 GLN A C 1
ATOM 642 O O . GLN A 1 85 ? -14.382 1.074 1.940 1.00 85.81 85 GLN A O 1
ATOM 647 N N . PHE A 1 86 ? -13.070 1.112 0.112 1.00 88.56 86 PHE A N 1
ATOM 648 C CA . PHE A 1 86 ? -11.858 0.661 0.787 1.00 88.56 86 PHE A CA 1
ATOM 649 C C . PHE A 1 86 ? -10.666 1.541 0.420 1.00 88.56 86 PHE A C 1
ATOM 651 O O . PHE A 1 86 ? -10.431 1.830 -0.755 1.00 88.56 86 PHE A O 1
ATOM 658 N N . LYS A 1 87 ? -9.848 1.885 1.414 1.00 87.12 87 LYS A N 1
ATOM 659 C CA . LYS A 1 87 ? -8.513 2.443 1.195 1.00 87.12 87 LYS A CA 1
ATOM 660 C C . LYS A 1 87 ? -7.500 1.312 1.131 1.00 87.12 87 LYS A C 1
ATOM 662 O O . LYS A 1 87 ? -7.437 0.465 2.016 1.00 87.12 87 LYS A O 1
ATOM 667 N N . THR A 1 88 ? -6.724 1.284 0.056 1.00 88.56 88 THR A N 1
ATOM 668 C CA . THR A 1 88 ? -5.745 0.225 -0.196 1.00 88.56 88 THR A CA 1
ATOM 669 C C . THR A 1 88 ? -4.343 0.732 0.105 1.00 88.56 88 THR A C 1
ATOM 671 O O . THR A 1 88 ? -3.889 1.697 -0.508 1.00 88.56 88 THR A O 1
ATOM 674 N N . TYR A 1 89 ? -3.628 0.033 0.980 1.00 88.50 89 TYR A N 1
ATOM 675 C CA . TYR A 1 89 ? -2.227 0.299 1.285 1.00 88.50 89 TYR A CA 1
ATOM 676 C C . TYR A 1 89 ? -1.355 -0.856 0.818 1.00 88.50 89 TYR A C 1
ATOM 678 O O . TYR A 1 89 ? -1.677 -2.027 1.028 1.00 88.50 89 TYR A O 1
ATOM 686 N N . ALA A 1 90 ? -0.227 -0.523 0.199 1.00 89.88 90 ALA A N 1
ATOM 687 C CA . ALA A 1 90 ? 0.769 -1.499 -0.214 1.00 89.88 90 ALA A CA 1
ATOM 688 C C . ALA A 1 90 ? 2.010 -1.360 0.669 1.00 89.88 90 ALA A C 1
ATOM 690 O O . ALA A 1 90 ? 2.625 -0.295 0.711 1.00 89.88 90 ALA A O 1
ATOM 691 N N . ILE A 1 91 ? 2.405 -2.439 1.344 1.00 90.19 91 ILE A N 1
ATOM 692 C CA . ILE A 1 91 ? 3.610 -2.482 2.178 1.00 90.19 91 ILE A CA 1
ATOM 693 C C . ILE A 1 91 ? 4.591 -3.484 1.574 1.00 90.19 91 ILE A C 1
ATOM 695 O O . ILE A 1 91 ? 4.223 -4.606 1.224 1.00 90.19 91 ILE A O 1
ATOM 699 N N . CYS A 1 92 ? 5.854 -3.080 1.446 1.00 89.50 92 CYS A N 1
ATOM 700 C CA . CYS A 1 92 ? 6.918 -3.960 0.971 1.00 89.50 92 CYS A CA 1
ATOM 701 C C . CYS A 1 92 ? 7.452 -4.864 2.093 1.00 89.50 92 CYS A C 1
ATOM 703 O O . CYS A 1 92 ? 7.425 -4.512 3.276 1.00 89.50 92 CYS A O 1
ATOM 705 N N . GLY A 1 93 ? 7.998 -6.020 1.717 1.00 87.75 93 GLY A N 1
ATOM 706 C CA . GLY A 1 93 ? 8.509 -7.010 2.664 1.00 87.75 93 GLY A CA 1
ATOM 707 C C . GLY A 1 93 ? 9.662 -6.506 3.534 1.00 87.75 93 GLY A C 1
ATOM 708 O O . GLY A 1 93 ? 9.803 -6.927 4.680 1.00 87.75 93 GLY A O 1
ATOM 709 N N . ALA A 1 94 ? 10.454 -5.554 3.030 1.00 86.31 94 ALA A N 1
ATOM 710 C CA . ALA A 1 94 ? 11.566 -4.962 3.773 1.00 86.31 94 ALA A CA 1
ATOM 711 C C . ALA A 1 94 ? 11.103 -4.238 5.052 1.00 86.31 94 ALA A C 1
ATOM 713 O O . ALA A 1 94 ? 11.685 -4.446 6.112 1.00 86.31 94 ALA A O 1
ATOM 714 N N . ILE A 1 95 ? 10.029 -3.445 4.968 1.00 87.00 95 ILE A N 1
ATOM 715 C CA . ILE A 1 95 ? 9.464 -2.713 6.115 1.00 87.00 95 ILE A CA 1
ATOM 716 C C . ILE A 1 95 ? 8.887 -3.692 7.146 1.00 87.00 95 ILE A C 1
ATOM 718 O O . ILE A 1 95 ? 9.078 -3.520 8.346 1.00 87.00 95 ILE A O 1
ATOM 722 N N . ARG A 1 96 ? 8.269 -4.788 6.687 1.00 88.06 96 ARG A N 1
ATOM 723 C CA . ARG A 1 96 ? 7.761 -5.845 7.576 1.00 88.06 96 ARG A CA 1
ATOM 724 C C . ARG A 1 96 ? 8.867 -6.594 8.310 1.00 88.06 96 ARG A C 1
ATOM 726 O O . ARG A 1 96 ? 8.683 -6.931 9.472 1.00 88.06 96 ARG A O 1
ATOM 733 N N . ARG A 1 97 ? 10.012 -6.837 7.665 1.00 88.06 97 ARG A N 1
ATOM 734 C CA . ARG A 1 97 ? 11.166 -7.479 8.315 1.00 88.06 97 ARG A CA 1
ATOM 735 C C . ARG A 1 97 ? 11.788 -6.592 9.399 1.00 88.06 97 ARG A C 1
ATOM 737 O O . ARG A 1 97 ? 12.302 -7.130 10.370 1.00 88.06 97 ARG A O 1
ATOM 744 N N . MET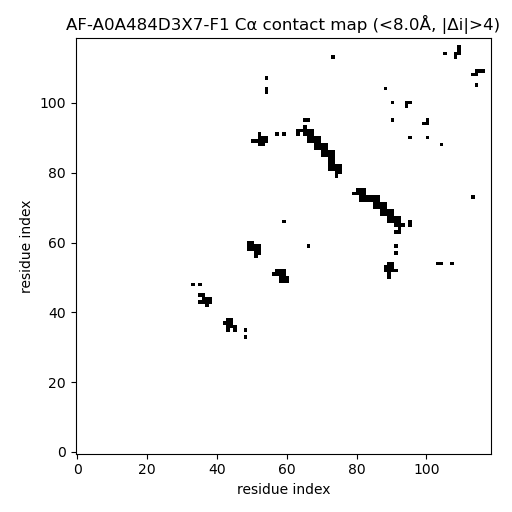 A 1 98 ? 11.749 -5.269 9.231 1.00 87.06 98 MET A N 1
ATOM 745 C CA . MET A 1 98 ? 12.287 -4.315 10.211 1.00 87.06 98 MET A CA 1
ATOM 746 C C . MET A 1 98 ? 11.332 -4.027 11.378 1.00 87.06 98 MET A C 1
ATOM 748 O O . MET A 1 98 ? 11.766 -3.460 12.368 1.00 87.06 98 MET A O 1
ATOM 752 N N . GLY A 1 99 ? 10.054 -4.409 11.282 1.00 88.19 99 GLY A N 1
ATOM 753 C CA . GLY A 1 99 ? 9.046 -4.116 12.310 1.00 88.19 99 GLY A CA 1
ATOM 754 C C . GLY A 1 99 ? 8.357 -2.754 12.157 1.00 88.19 99 GLY A C 1
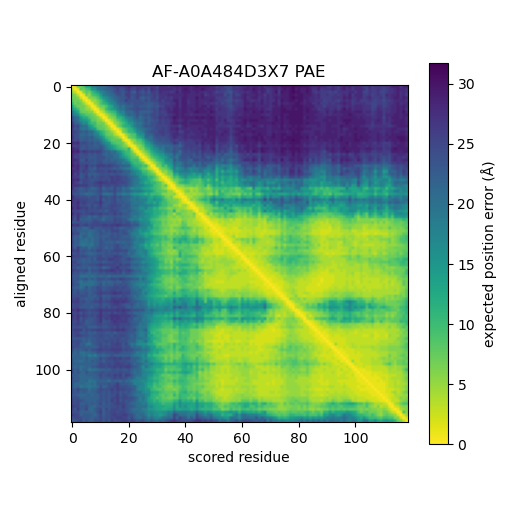ATOM 755 O O . GLY A 1 99 ? 7.328 -2.524 12.777 1.00 88.19 99 GLY A O 1
ATOM 756 N N . GLU A 1 100 ? 8.818 -1.910 11.235 1.00 87.50 100 GLU A N 1
ATOM 757 C CA . GLU A 1 100 ? 8.286 -0.561 10.950 1.00 87.50 100 GLU A CA 1
ATOM 758 C C . GLU A 1 100 ? 6.946 -0.561 10.183 1.00 87.50 100 GLU A C 1
ATOM 760 O O . GLU A 1 100 ? 6.476 0.464 9.681 1.00 87.50 100 GLU A O 1
ATOM 765 N N . SER A 1 101 ? 6.332 -1.736 10.015 1.00 87.94 101 SER A N 1
ATOM 766 C CA . SER A 1 101 ? 5.085 -1.880 9.261 1.00 87.94 101 SER A CA 1
ATOM 767 C C . SER A 1 101 ? 3.896 -1.260 9.981 1.00 87.94 101 SER A C 1
ATOM 769 O O . SER A 1 101 ? 3.017 -0.732 9.306 1.00 87.94 101 SER A O 1
ATOM 771 N N . ASP A 1 102 ? 3.848 -1.360 11.307 1.00 89.31 102 ASP A N 1
ATOM 772 C CA . ASP A 1 102 ? 2.725 -0.866 12.105 1.00 89.31 102 ASP A CA 1
ATOM 773 C C . ASP A 1 102 ? 2.718 0.666 12.162 1.00 89.31 102 ASP A C 1
ATOM 775 O O . ASP A 1 102 ? 1.738 1.292 11.759 1.00 89.31 102 ASP A O 1
ATOM 779 N N . ASP A 1 103 ? 3.860 1.270 12.506 1.00 89.19 103 ASP A N 1
ATOM 780 C CA . ASP A 1 103 ? 4.025 2.729 12.551 1.00 89.19 103 ASP A CA 1
ATOM 781 C C . ASP A 1 103 ? 3.707 3.386 11.198 1.00 89.19 103 ASP A C 1
ATOM 783 O O . ASP A 1 103 ? 2.968 4.370 11.106 1.00 89.19 103 ASP A O 1
ATOM 787 N N . SER A 1 104 ? 4.168 2.764 10.109 1.00 87.56 104 SER A N 1
ATOM 788 C CA . SER A 1 104 ? 3.866 3.224 8.755 1.00 87.56 104 SER A CA 1
ATOM 789 C C . SER A 1 104 ? 2.364 3.232 8.452 1.00 87.56 104 SER A C 1
ATOM 791 O O . SER A 1 104 ? 1.871 4.171 7.824 1.00 87.56 104 SER A O 1
ATOM 793 N N . ILE A 1 105 ? 1.630 2.197 8.871 1.00 88.94 105 ILE A N 1
ATOM 794 C CA . ILE A 1 105 ? 0.177 2.111 8.668 1.00 88.94 105 ILE A CA 1
ATOM 795 C C . ILE A 1 105 ? -0.536 3.125 9.560 1.00 88.94 105 ILE A C 1
ATOM 797 O O . ILE A 1 105 ? -1.446 3.797 9.080 1.00 88.94 105 ILE A O 1
ATOM 801 N N . LEU A 1 106 ? -0.104 3.294 10.812 1.00 89.25 106 LEU A N 1
ATOM 802 C CA . LEU A 1 106 ? -0.664 4.290 11.722 1.00 89.25 106 LEU A CA 1
ATOM 803 C C . LEU A 1 106 ? -0.521 5.705 11.151 1.00 89.25 106 LEU A C 1
ATOM 805 O O . LEU A 1 106 ? -1.492 6.464 11.128 1.00 89.25 106 LEU A O 1
ATOM 809 N N . ARG A 1 107 ? 0.659 6.055 10.628 1.00 88.44 107 ARG A N 1
ATOM 810 C CA . ARG A 1 107 ? 0.887 7.351 9.978 1.00 88.44 107 ARG A CA 1
ATOM 811 C C . ARG A 1 107 ? -0.031 7.552 8.772 1.00 88.44 107 ARG A C 1
ATOM 813 O O . ARG A 1 107 ? -0.660 8.601 8.665 1.00 88.44 107 ARG A O 1
ATOM 820 N N . LEU A 1 108 ? -0.153 6.549 7.902 1.00 87.50 108 LEU A N 1
ATOM 821 C CA . LEU A 1 108 ? -1.042 6.612 6.735 1.00 87.50 108 LEU A CA 1
ATOM 822 C C . LEU A 1 108 ? -2.518 6.726 7.147 1.00 87.50 108 LEU A C 1
ATOM 824 O O . LEU A 1 108 ? -3.245 7.555 6.615 1.00 87.50 108 LEU A O 1
ATOM 828 N N . ALA A 1 109 ? -2.954 5.969 8.153 1.00 86.06 109 ALA A N 1
ATOM 829 C CA . ALA A 1 109 ? -4.323 6.011 8.656 1.00 86.06 109 ALA A CA 1
ATOM 830 C C . ALA A 1 109 ? -4.668 7.349 9.339 1.00 86.06 109 ALA A C 1
ATOM 832 O O . ALA A 1 109 ? -5.822 7.787 9.288 1.00 86.06 109 ALA A O 1
ATOM 833 N N . ARG A 1 110 ? -3.676 8.020 9.945 1.00 86.31 110 ARG A N 1
ATOM 834 C CA . ARG A 1 110 ? -3.796 9.396 10.454 1.00 86.31 110 ARG A CA 1
ATOM 835 C C . ARG A 1 110 ? -3.934 10.413 9.320 1.00 86.31 110 ARG A C 1
ATOM 837 O O . ARG A 1 110 ? -4.812 11.272 9.398 1.00 86.31 110 ARG A O 1
ATOM 844 N N . GLU A 1 111 ? -3.117 10.310 8.267 1.00 84.19 111 GLU A N 1
ATOM 845 C CA . GLU A 1 111 ? -3.248 11.142 7.054 1.00 84.19 111 GLU A CA 1
ATOM 846 C C . GLU A 1 111 ? -4.648 10.983 6.441 1.00 84.19 111 GLU A C 1
ATOM 848 O O . GLU A 1 111 ? -5.318 11.961 6.107 1.00 84.19 111 GLU A O 1
ATOM 853 N N . ASP A 1 112 ? -5.136 9.745 6.409 1.00 81.12 112 ASP A N 1
ATOM 854 C CA . ASP A 1 112 ? -6.436 9.378 5.868 1.00 81.12 112 ASP A CA 1
ATOM 855 C C . ASP A 1 112 ? -7.623 9.620 6.809 1.00 81.12 112 ASP A C 1
ATOM 857 O O . ASP A 1 112 ? -8.760 9.344 6.419 1.00 81.12 112 ASP A O 1
ATOM 861 N N . SER A 1 113 ? -7.370 10.171 8.006 1.00 76.50 113 SER A N 1
ATOM 862 C CA . SER A 1 113 ? -8.354 10.485 9.056 1.00 76.50 113 SER A CA 1
ATOM 863 C C . SER A 1 113 ? -9.246 9.304 9.473 1.00 76.50 113 SER A C 1
ATOM 865 O O . SER A 1 113 ? -10.352 9.512 9.969 1.00 76.50 113 SER A O 1
ATOM 867 N N . ILE A 1 114 ? -8.764 8.071 9.290 1.00 80.12 114 ILE A N 1
ATOM 868 C CA . ILE A 1 114 ? -9.422 6.845 9.772 1.00 80.12 114 ILE A CA 1
ATOM 869 C C . ILE A 1 114 ? -9.244 6.731 11.290 1.00 80.12 114 ILE A C 1
ATOM 871 O O . ILE A 1 114 ? -10.153 6.323 12.009 1.00 80.12 114 ILE A O 1
ATOM 875 N N . VAL A 1 115 ? -8.062 7.111 11.775 1.00 80.38 115 VAL A N 1
ATOM 876 C CA . VAL A 1 115 ? -7.720 7.125 13.198 1.00 80.38 115 VAL A CA 1
ATOM 877 C C . VAL A 1 115 ? -7.864 8.547 13.733 1.00 80.38 115 VAL A C 1
ATOM 879 O O . VAL A 1 115 ? -7.536 9.522 13.051 1.00 80.38 115 VAL A O 1
ATOM 882 N N . ALA A 1 116 ? -8.362 8.678 14.963 1.00 75.81 116 ALA A N 1
ATOM 883 C CA . ALA A 1 116 ? -8.477 9.970 15.626 1.00 75.81 116 ALA A CA 1
ATOM 884 C C . ALA A 1 116 ? -7.101 10.647 15.750 1.00 75.81 116 ALA A C 1
ATOM 886 O O . ALA A 1 116 ? -6.123 10.019 16.146 1.00 75.81 116 ALA A O 1
ATOM 887 N N . LYS A 1 117 ? -7.039 11.957 15.480 1.00 71.56 117 LYS A N 1
ATOM 888 C CA . LYS A 1 117 ? -5.812 12.774 15.584 1.00 71.56 117 LYS A CA 1
ATOM 889 C C . LYS A 1 117 ? -5.357 13.032 17.033 1.00 71.56 117 LYS A C 1
ATOM 891 O O . LYS A 1 117 ? -4.402 13.767 17.242 1.00 71.56 117 LYS A O 1
ATOM 896 N N . ASN A 1 118 ? -6.061 12.465 18.013 1.00 69.56 118 ASN A N 1
ATOM 897 C CA . ASN A 1 118 ? -5.923 12.767 19.441 1.00 69.56 118 ASN A CA 1
ATOM 898 C C . ASN A 1 118 ? -5.009 11.785 20.200 1.00 69.56 118 ASN A C 1
ATOM 900 O O . ASN A 1 118 ? -5.041 11.765 21.427 1.00 69.56 118 ASN A O 1
ATOM 904 N N . PHE A 1 119 ? -4.225 10.974 19.488 1.00 52.12 119 PHE A N 1
ATOM 905 C CA . PHE A 1 119 ? -3.206 10.083 20.046 1.00 52.12 119 PHE A CA 1
ATOM 906 C C . PHE A 1 119 ? -1.878 10.334 19.355 1.00 52.12 119 PHE A C 1
ATOM 908 O O . PHE A 1 119 ? -1.905 10.462 18.107 1.00 52.12 119 PHE A O 1
#

Sequence (119 aa):
MVKERDISPSGSASLPFPVGHLSHTICNRPRGQPVNMQNDAGEFVDLYVPRKCSASNRIIGAKDHASVQINIAEVDKVTGRFNGQFKTYAICGAIRRMGESDDSILRLAREDSIVAKNF

Radius of gyration: 19.73 Å; Cα contacts (8 Å, |Δi|>4): 106; chains: 1; bounding box: 48×48×50 Å